Protein AF-A0A7S1LGW8-F1 (afdb_monomer)

Sequence (137 aa):
MLDTLLLVVRKRPLTFLHVYHHAVVIPEIWVLARSQLPWSVGCVIMNAGVHIVMYYYFAAASTGRRIWWRRYVTIVQIAQFCTAAPCALAYLWFHFTAPGGCSDVGTFVLIGAFDGSLLLLFLRFFLASRGAHRTAD

pLDDT: mean 75.23, std 8.31, range [40.09, 86.19]

Organism: Alexandrium catenella (NCBI:txid2925)

Mean predicted aligned error: 8.94 Å

Foldseek 3Di:
DVVVVVCVVVVHDDDPLNVLVVVLVVVLVVLLVVDPDPVSVVLVVLVVVLVVVVVVVVVVVVVVDDDPCPLVSLVSVLVSLVVVQVVLVVLVVCQVPPPPGDPPNVSSVVSNVSSVVSSVVSVVVSVVVVVVVVVVD

Nearest PDB structures (foldseek):
  5x11-assembly2_E  TM=6.064E-01  e=6.059E+00  Bacillus spizizenii str. W23
  8qae-assembly2_C-2  TM=5.484E-01  e=6.059E+00  synthetic construct
  9had-assembly1_A  TM=4.204E-01  e=7.218E+00  Dermatophagoides farinae

Radius of gyration: 17.48 Å; Cα contacts (8 Å, |Δi|>4): 50; chains: 1; bounding box: 40×34×50 Å

Solvent-accessible surface area (backbone atoms only — not comparable to full-atom values): 8000 Å² total; per-residue (Å²): 107,70,66,57,52,52,32,56,76,67,71,45,86,81,49,68,67,58,54,51,51,57,65,52,52,53,62,48,51,56,53,51,74,69,46,90,50,76,66,56,56,57,54,50,52,53,50,51,54,54,46,53,56,47,52,51,49,52,57,55,46,71,72,73,52,89,67,84,63,60,65,54,52,56,49,53,54,51,47,53,49,62,56,49,51,58,55,51,54,50,52,54,50,49,35,78,71,45,95,82,58,60,88,63,55,69,61,51,53,55,51,52,52,50,53,51,55,50,47,52,52,52,50,51,54,53,49,53,60,50,51,64,64,63,71,76,108

Structure (mmCIF, N/CA/C/O backbone):
data_AF-A0A7S1LGW8-F1
#
_entry.id   AF-A0A7S1LGW8-F1
#
loop_
_atom_site.group_PDB
_atom_site.id
_atom_site.type_symbol
_atom_site.label_atom_id
_atom_site.label_alt_id
_atom_site.label_comp_id
_atom_site.label_asym_id
_atom_site.label_entity_id
_atom_site.label_seq_id
_atom_site.pdbx_PDB_ins_code
_atom_site.Cartn_x
_atom_site.Cartn_y
_atom_site.Cartn_z
_atom_site.occupancy
_atom_site.B_iso_or_equiv
_atom_site.auth_seq_id
_atom_site.auth_comp_id
_atom_site.auth_asym_id
_atom_site.auth_atom_id
_atom_site.pdbx_PDB_model_num
ATOM 1 N N . MET A 1 1 ? -7.223 -9.871 2.694 1.00 57.91 1 MET A N 1
ATOM 2 C CA . MET A 1 1 ? -8.277 -10.880 2.421 1.00 57.91 1 MET A CA 1
ATOM 3 C C . MET A 1 1 ? -8.787 -11.500 3.719 1.00 57.91 1 MET A C 1
ATOM 5 O O . MET A 1 1 ? -9.962 -11.331 4.020 1.00 57.91 1 MET A O 1
ATOM 9 N N . LEU A 1 2 ? -7.920 -12.136 4.522 1.00 65.31 2 LEU A N 1
ATOM 10 C CA . LEU A 1 2 ? -8.288 -12.648 5.854 1.00 65.31 2 LEU A CA 1
ATOM 11 C C . LEU A 1 2 ? -8.851 -11.556 6.781 1.00 65.31 2 LEU A C 1
ATOM 13 O O . LEU A 1 2 ? -9.861 -11.795 7.433 1.00 65.31 2 LEU A O 1
ATOM 17 N N . ASP A 1 3 ? -8.295 -10.341 6.750 1.00 67.06 3 ASP A N 1
ATOM 18 C CA . ASP A 1 3 ? -8.834 -9.196 7.506 1.00 67.06 3 ASP A CA 1
ATOM 19 C C . ASP A 1 3 ? -10.285 -8.857 7.145 1.00 67.06 3 ASP A C 1
ATOM 21 O O . ASP A 1 3 ? -11.113 -8.608 8.019 1.00 67.06 3 ASP A O 1
ATOM 25 N N . THR A 1 4 ? -10.619 -8.884 5.853 1.00 67.81 4 THR A N 1
ATOM 26 C CA . THR A 1 4 ? -11.973 -8.612 5.357 1.00 67.81 4 THR A CA 1
ATOM 27 C C . THR A 1 4 ? -12.953 -9.678 5.843 1.00 67.81 4 THR A C 1
ATOM 29 O O . THR A 1 4 ? -14.034 -9.341 6.319 1.00 67.81 4 THR A O 1
ATOM 32 N N . LEU A 1 5 ? -12.556 -10.955 5.796 1.00 66.81 5 LEU A N 1
ATOM 33 C CA . LEU A 1 5 ? -13.356 -12.072 6.308 1.00 66.81 5 LEU A CA 1
ATOM 34 C C . LEU A 1 5 ? -13.560 -11.971 7.826 1.00 66.81 5 LEU A C 1
ATOM 36 O O . LEU A 1 5 ? -14.683 -12.113 8.302 1.00 66.81 5 LEU A O 1
ATOM 40 N N . LEU A 1 6 ? -12.509 -11.655 8.586 1.00 68.69 6 LEU A N 1
ATOM 41 C CA . LEU A 1 6 ? -12.579 -11.456 10.037 1.00 68.69 6 LEU A CA 1
ATOM 42 C C . LEU A 1 6 ? -13.507 -10.295 10.417 1.00 68.69 6 LEU A C 1
ATOM 44 O O . LEU A 1 6 ? -14.290 -10.426 11.358 1.00 68.69 6 LEU A O 1
ATOM 48 N N . LEU A 1 7 ? -13.470 -9.179 9.686 1.00 70.50 7 LEU A N 1
ATOM 49 C CA . LEU A 1 7 ? -14.356 -8.034 9.922 1.00 70.50 7 LEU A CA 1
ATOM 50 C C . LEU A 1 7 ? -15.820 -8.359 9.604 1.00 70.50 7 LEU A C 1
ATOM 52 O O . LEU A 1 7 ? -16.697 -8.019 10.402 1.00 70.50 7 LEU A O 1
ATOM 56 N N . VAL A 1 8 ? -16.078 -9.067 8.500 1.00 71.44 8 VAL A N 1
ATOM 57 C CA . VAL A 1 8 ? -17.422 -9.528 8.115 1.00 71.44 8 VAL A CA 1
ATOM 58 C C . VAL A 1 8 ? -17.983 -10.499 9.156 1.00 71.44 8 VAL A C 1
ATOM 60 O O . VAL A 1 8 ? -19.099 -10.304 9.637 1.00 71.44 8 VAL A O 1
ATOM 63 N N . VAL A 1 9 ? -17.190 -11.485 9.588 1.00 69.81 9 VAL A N 1
ATOM 64 C CA . VAL A 1 9 ? -17.578 -12.452 10.631 1.00 69.81 9 VAL A CA 1
ATOM 65 C C . VAL A 1 9 ? -17.839 -11.754 11.970 1.00 69.81 9 VAL A C 1
ATOM 67 O O . VAL A 1 9 ? -18.777 -12.102 12.683 1.00 69.81 9 VAL A O 1
ATOM 70 N N . ARG A 1 10 ? -17.060 -10.721 12.311 1.00 68.31 10 ARG A N 1
ATOM 71 C CA . ARG A 1 10 ? -17.253 -9.913 13.529 1.00 68.31 10 ARG A CA 1
ATOM 72 C C . ARG A 1 10 ? -18.331 -8.828 13.390 1.00 68.31 10 ARG A C 1
ATOM 74 O O . ARG A 1 10 ? -18.464 -8.019 14.309 1.00 68.31 10 ARG A O 1
ATOM 81 N N . LYS A 1 11 ? -19.076 -8.786 12.275 1.00 70.81 11 LYS A N 1
ATOM 82 C CA . LYS A 1 11 ? -20.075 -7.751 11.937 1.00 70.81 11 LYS A CA 1
ATOM 83 C C . LYS A 1 11 ? -19.560 -6.317 12.135 1.00 70.81 11 LYS A C 1
ATOM 85 O O . LYS A 1 11 ? -20.310 -5.416 12.507 1.00 70.81 11 LYS A O 1
ATOM 90 N N . ARG A 1 12 ? -18.261 -6.095 11.931 1.00 69.94 12 ARG A N 1
ATOM 91 C CA . ARG A 1 12 ? -17.660 -4.760 11.989 1.00 69.94 12 ARG A CA 1
ATOM 92 C C . ARG A 1 12 ? -17.864 -4.068 10.637 1.00 69.94 12 ARG A C 1
ATOM 94 O O . ARG A 1 12 ? -17.731 -4.729 9.609 1.00 69.94 12 ARG A O 1
ATOM 101 N N . PRO A 1 13 ? -18.173 -2.759 10.614 1.00 69.38 13 PRO A N 1
ATOM 102 C CA . PRO A 1 13 ? -18.383 -2.047 9.361 1.00 69.38 13 PRO A CA 1
ATOM 103 C C . PRO A 1 13 ? -17.094 -2.038 8.535 1.00 69.38 13 PRO A C 1
ATOM 105 O O . PRO A 1 13 ? -16.029 -1.662 9.028 1.00 69.38 13 PRO A O 1
ATOM 108 N N . LEU A 1 14 ? -17.202 -2.455 7.274 1.00 74.75 14 LEU A N 1
ATOM 109 C CA . LEU A 1 14 ? -16.125 -2.345 6.298 1.00 74.75 14 LEU A CA 1
ATOM 110 C C . LEU A 1 14 ? -16.013 -0.882 5.873 1.00 74.75 14 LEU A C 1
ATOM 112 O O . LEU A 1 14 ? -16.968 -0.301 5.360 1.00 74.75 14 LEU A O 1
ATOM 116 N N . THR A 1 15 ? -14.854 -0.269 6.098 1.00 80.25 15 THR A N 1
ATOM 117 C CA . THR A 1 15 ? -14.612 1.091 5.618 1.00 80.25 15 THR A CA 1
ATOM 118 C C . THR A 1 15 ? -14.350 1.072 4.115 1.00 80.25 15 THR A C 1
ATOM 120 O O . THR A 1 15 ? -13.787 0.115 3.580 1.00 80.25 15 THR A O 1
ATOM 123 N N . PHE A 1 16 ? -14.713 2.157 3.428 1.00 78.81 16 PHE A N 1
ATOM 124 C CA . PHE A 1 16 ? -14.418 2.317 2.002 1.00 78.81 16 PHE A CA 1
ATOM 125 C C . PHE A 1 16 ? -12.916 2.158 1.705 1.00 78.81 16 PHE A C 1
ATOM 127 O O . PHE A 1 16 ? -12.555 1.469 0.759 1.00 78.81 16 PHE A O 1
ATOM 134 N N . LEU A 1 17 ? -12.047 2.707 2.568 1.00 79.62 17 LEU A N 1
ATOM 135 C CA . LEU A 1 17 ? -10.588 2.556 2.481 1.00 79.62 17 LEU A CA 1
ATOM 136 C C . LEU A 1 17 ? -10.155 1.084 2.458 1.00 79.62 17 LEU A C 1
ATOM 138 O O . LEU A 1 17 ? -9.320 0.713 1.641 1.00 79.62 17 LEU A O 1
ATOM 142 N N . HIS A 1 18 ? -10.742 0.245 3.314 1.00 79.75 18 HIS A N 1
ATOM 143 C CA . HIS A 1 18 ? -10.398 -1.176 3.399 1.00 79.75 18 HIS A CA 1
ATOM 144 C C . HIS A 1 18 ? -10.776 -1.938 2.127 1.00 79.75 18 HIS A C 1
ATOM 146 O O . HIS A 1 18 ? -9.985 -2.723 1.603 1.00 79.75 18 HIS A O 1
ATOM 152 N N . VAL A 1 19 ? -11.985 -1.693 1.617 1.00 81.81 19 VAL A N 1
ATOM 153 C CA . VAL A 1 19 ? -12.483 -2.345 0.397 1.00 81.81 19 VAL A CA 1
ATOM 154 C C . VAL A 1 19 ? -11.697 -1.875 -0.823 1.00 81.81 19 VAL A C 1
ATOM 156 O O . VAL A 1 19 ? -11.264 -2.707 -1.615 1.00 81.81 19 VAL A O 1
ATOM 159 N N . TYR A 1 20 ? -11.454 -0.568 -0.939 1.00 82.94 20 TYR A N 1
ATOM 160 C CA . TYR A 1 20 ? -10.685 0.018 -2.034 1.00 82.94 20 TYR A CA 1
ATOM 161 C C . TYR A 1 20 ? -9.244 -0.504 -2.061 1.00 82.94 20 TYR A C 1
ATOM 163 O O . TYR A 1 20 ? -8.795 -1.000 -3.089 1.00 82.94 20 TYR A O 1
ATOM 171 N N . HIS A 1 21 ? -8.557 -0.502 -0.915 1.00 84.31 21 HIS A N 1
ATOM 172 C CA . HIS A 1 21 ? -7.210 -1.059 -0.783 1.00 84.31 21 HIS A CA 1
ATOM 173 C C . HIS A 1 21 ? -7.140 -2.515 -1.247 1.00 84.31 21 HIS A C 1
ATOM 175 O O . HIS A 1 21 ? -6.321 -2.864 -2.092 1.00 84.31 21 HIS A O 1
ATOM 181 N N . HIS A 1 22 ? -8.028 -3.379 -0.752 1.00 83.94 22 HIS A N 1
ATOM 182 C CA . HIS A 1 22 ? -8.010 -4.777 -1.169 1.00 83.94 22 HIS A CA 1
ATOM 183 C C . HIS A 1 22 ? -8.427 -4.991 -2.627 1.00 83.94 22 HIS A C 1
ATOM 185 O O . HIS A 1 22 ? -7.935 -5.934 -3.235 1.00 83.94 22 HIS A O 1
ATOM 191 N N . ALA A 1 23 ? -9.288 -4.147 -3.195 1.00 84.38 23 ALA A N 1
ATOM 192 C CA . ALA A 1 23 ? -9.654 -4.229 -4.607 1.00 84.38 23 ALA A CA 1
ATOM 193 C C . ALA A 1 23 ? -8.491 -3.849 -5.540 1.00 84.38 23 ALA A C 1
ATOM 195 O O . ALA A 1 23 ? -8.376 -4.417 -6.621 1.00 84.38 23 ALA A O 1
ATOM 196 N N . VAL A 1 24 ? -7.628 -2.922 -5.112 1.00 82.94 24 VAL A N 1
ATOM 197 C CA . VAL A 1 24 ? -6.495 -2.407 -5.896 1.00 82.94 24 VAL A CA 1
ATOM 198 C C . VAL A 1 24 ? -5.247 -3.288 -5.763 1.00 82.94 24 VAL A C 1
ATOM 200 O O . VAL A 1 24 ? -4.637 -3.632 -6.770 1.00 82.94 24 VAL A O 1
ATOM 203 N N . VAL A 1 25 ? -4.914 -3.751 -4.553 1.00 82.31 25 VAL A N 1
ATOM 204 C CA . VAL A 1 25 ? -3.680 -4.526 -4.298 1.00 82.31 25 VAL A CA 1
ATOM 205 C C . VAL A 1 25 ? -3.702 -5.926 -4.942 1.00 82.31 25 VAL A C 1
ATOM 207 O O . VAL A 1 25 ? -2.653 -6.498 -5.237 1.00 82.31 25 VAL A O 1
ATOM 210 N N . ILE A 1 26 ? -4.884 -6.506 -5.197 1.00 82.38 26 ILE A N 1
ATOM 211 C CA . ILE A 1 26 ? -5.008 -7.822 -5.858 1.00 82.38 26 ILE A CA 1
ATOM 212 C C . ILE A 1 26 ? -4.491 -7.802 -7.311 1.00 82.38 26 ILE A C 1
ATOM 214 O O . ILE A 1 26 ? -3.594 -8.589 -7.625 1.00 82.38 26 ILE A O 1
ATOM 218 N N . PRO A 1 27 ? -5.034 -6.964 -8.218 1.00 82.12 27 PRO A N 1
ATOM 219 C CA . PRO A 1 27 ? -4.530 -6.885 -9.586 1.00 82.12 27 PRO A CA 1
ATOM 220 C C . PRO A 1 27 ? -3.090 -6.367 -9.638 1.00 82.12 27 PRO A C 1
ATOM 222 O O . PRO A 1 27 ? -2.327 -6.794 -10.500 1.00 82.12 27 PRO A O 1
ATOM 225 N N . GLU A 1 28 ? -2.693 -5.514 -8.696 1.00 82.00 28 GLU A N 1
ATOM 226 C CA . GLU A 1 28 ? -1.328 -5.002 -8.591 1.00 82.00 28 GLU A CA 1
ATOM 227 C C . GLU A 1 28 ? -0.304 -6.124 -8.367 1.00 82.00 28 GLU A C 1
ATOM 229 O O . GLU A 1 28 ? 0.628 -6.267 -9.153 1.00 82.00 28 GLU A O 1
ATOM 234 N N . ILE A 1 29 ? -0.522 -6.996 -7.373 1.00 80.12 29 ILE A N 1
ATOM 235 C CA . ILE A 1 29 ? 0.342 -8.160 -7.111 1.00 80.12 29 ILE A CA 1
ATOM 236 C C . ILE A 1 29 ? 0.405 -9.102 -8.313 1.00 80.12 29 ILE A C 1
ATOM 238 O O . ILE A 1 29 ? 1.457 -9.669 -8.595 1.00 80.12 29 ILE A O 1
ATOM 242 N N . TRP A 1 30 ? -0.701 -9.270 -9.038 1.00 80.62 30 TRP A N 1
ATOM 243 C CA . TRP A 1 30 ? -0.739 -10.113 -10.230 1.00 80.62 30 TRP A CA 1
ATOM 244 C C . TRP A 1 30 ? 0.132 -9.566 -11.366 1.00 80.62 30 TRP A C 1
ATOM 246 O O . TRP A 1 30 ? 0.859 -10.317 -12.018 1.00 80.62 30 TRP A O 1
ATOM 256 N N . VAL A 1 31 ? 0.077 -8.254 -11.592 1.00 78.31 31 VAL A N 1
ATOM 257 C CA . VAL A 1 31 ? 0.931 -7.566 -12.566 1.00 78.31 31 VAL A CA 1
ATOM 258 C C . VAL A 1 31 ? 2.391 -7.607 -12.114 1.00 78.31 31 VAL A C 1
ATOM 260 O O . VAL A 1 31 ? 3.271 -7.938 -12.909 1.00 78.31 31 VAL A O 1
ATOM 263 N N . LEU A 1 32 ? 2.641 -7.372 -10.826 1.00 74.81 32 LEU A N 1
ATOM 264 C CA . LEU A 1 32 ? 3.972 -7.385 -10.237 1.00 74.81 32 LEU A CA 1
ATOM 265 C C . LEU A 1 32 ? 4.628 -8.772 -10.328 1.00 74.81 32 LEU A C 1
ATOM 267 O O . LEU A 1 32 ? 5.788 -8.877 -10.706 1.00 74.81 32 LEU A O 1
ATOM 271 N N . ALA A 1 33 ? 3.870 -9.843 -10.077 1.00 74.38 33 ALA A N 1
ATOM 272 C CA . ALA A 1 33 ? 4.335 -11.225 -10.200 1.00 74.38 33 ALA A CA 1
ATOM 273 C C . ALA A 1 33 ? 4.696 -11.619 -11.642 1.00 74.38 33 ALA A C 1
ATOM 275 O O . ALA A 1 33 ? 5.495 -12.530 -11.854 1.00 74.38 33 ALA A O 1
ATOM 276 N N . ARG A 1 34 ? 4.109 -10.948 -12.640 1.00 74.12 34 ARG A N 1
ATOM 277 C CA . ARG A 1 34 ? 4.459 -11.128 -14.056 1.00 74.12 34 ARG A CA 1
ATOM 278 C C . ARG A 1 34 ? 5.635 -10.268 -14.493 1.00 74.12 34 ARG A C 1
ATOM 280 O O . ARG A 1 34 ? 6.339 -10.646 -15.425 1.00 74.12 34 ARG A O 1
ATOM 287 N N . SER A 1 35 ? 5.856 -9.139 -13.831 1.00 65.56 35 SER A N 1
ATOM 288 C CA . SER A 1 35 ? 7.008 -8.285 -14.081 1.00 65.56 35 SER A CA 1
ATOM 289 C C . SER A 1 35 ? 8.252 -8.883 -13.413 1.00 65.56 35 SER A C 1
ATOM 291 O O . SER A 1 35 ? 8.311 -9.000 -12.194 1.00 65.56 35 SER A O 1
ATOM 293 N N . GLN A 1 36 ? 9.283 -9.256 -14.175 1.00 64.44 36 GLN A N 1
ATOM 294 C CA . GLN A 1 36 ? 10.557 -9.743 -13.610 1.00 64.44 36 GLN A CA 1
ATOM 295 C C . GLN A 1 36 ? 11.439 -8.601 -13.072 1.00 64.44 36 GLN A C 1
ATOM 297 O O . GLN A 1 36 ? 12.656 -8.597 -13.232 1.00 64.44 36 GLN A O 1
ATOM 302 N N . LEU A 1 37 ? 10.824 -7.589 -12.459 1.00 66.75 37 LEU A N 1
ATOM 303 C CA . LEU A 1 37 ? 11.511 -6.395 -11.986 1.00 66.75 37 LEU A CA 1
ATOM 304 C C . LEU A 1 37 ? 12.161 -6.682 -10.623 1.00 66.75 37 LEU A C 1
ATOM 306 O O . LEU A 1 37 ? 11.432 -6.911 -9.658 1.00 66.75 37 LEU A O 1
ATOM 310 N N . PRO A 1 38 ? 13.496 -6.596 -10.474 1.00 67.44 38 PRO A N 1
ATOM 311 C CA . PRO A 1 38 ? 14.177 -6.843 -9.196 1.00 67.44 38 PRO A CA 1
ATOM 312 C C . PRO A 1 38 ? 13.706 -5.910 -8.070 1.00 67.44 38 PRO A C 1
ATOM 314 O O . PRO A 1 38 ? 13.676 -6.291 -6.901 1.00 67.44 38 PRO A O 1
ATOM 317 N N . TRP A 1 39 ? 13.280 -4.697 -8.435 1.00 69.38 39 TRP A N 1
ATOM 318 C CA . TRP A 1 39 ? 12.716 -3.699 -7.524 1.00 69.38 39 TRP A CA 1
ATOM 319 C C . TRP A 1 39 ? 11.451 -4.189 -6.800 1.00 69.38 39 TRP A C 1
ATOM 321 O O . TRP A 1 39 ? 11.241 -3.870 -5.629 1.00 69.38 39 TRP A O 1
ATOM 331 N N . SER A 1 40 ? 10.638 -5.018 -7.463 1.00 68.56 40 SER A N 1
ATOM 332 C CA . SER A 1 40 ? 9.378 -5.520 -6.907 1.00 68.56 40 SER A CA 1
ATOM 333 C C . SER A 1 40 ? 9.576 -6.320 -5.618 1.00 68.56 40 SER A C 1
ATOM 335 O O . SER A 1 40 ? 8.801 -6.184 -4.672 1.00 68.56 40 SER A O 1
ATOM 337 N N . VAL A 1 41 ? 10.663 -7.092 -5.538 1.00 72.56 41 VAL A N 1
ATOM 338 C CA . VAL A 1 41 ? 11.006 -7.920 -4.376 1.00 72.56 41 VAL A CA 1
ATOM 339 C C . VAL A 1 41 ? 11.275 -7.049 -3.146 1.00 72.56 41 VAL A C 1
ATOM 341 O O . VAL A 1 41 ? 10.795 -7.357 -2.055 1.00 72.56 41 VAL A O 1
ATOM 344 N N . GLY A 1 42 ? 11.978 -5.925 -3.318 1.00 73.44 42 GLY A N 1
ATOM 345 C CA . GLY A 1 42 ? 12.241 -4.969 -2.239 1.00 73.44 42 GLY A CA 1
ATOM 346 C C . GLY A 1 42 ? 10.958 -4.339 -1.689 1.00 73.44 42 GLY A C 1
ATOM 347 O O . GLY A 1 42 ? 10.763 -4.290 -0.472 1.00 73.44 42 GLY A O 1
ATOM 348 N N . CYS A 1 43 ? 10.044 -3.933 -2.574 1.00 72.25 43 CYS A N 1
ATOM 349 C CA . CYS A 1 43 ? 8.733 -3.404 -2.190 1.00 72.25 43 CYS A CA 1
ATOM 350 C C . CYS A 1 43 ? 7.894 -4.433 -1.422 1.00 72.25 43 CYS A C 1
ATOM 352 O O . CYS A 1 43 ? 7.307 -4.099 -0.392 1.00 72.25 43 CYS A O 1
ATOM 354 N N . VAL A 1 44 ? 7.882 -5.693 -1.869 1.00 75.06 44 VAL A N 1
ATOM 355 C CA . VAL A 1 44 ? 7.149 -6.782 -1.204 1.00 75.06 44 VAL A CA 1
ATOM 356 C C . VAL A 1 44 ? 7.704 -7.058 0.194 1.00 75.06 44 VAL A C 1
ATOM 358 O O . VAL A 1 44 ? 6.921 -7.208 1.131 1.00 75.06 44 VAL A O 1
ATOM 361 N N . ILE A 1 45 ? 9.029 -7.075 0.372 1.00 79.31 45 ILE A N 1
ATOM 362 C CA . ILE A 1 45 ? 9.660 -7.280 1.687 1.00 79.31 45 ILE A CA 1
ATOM 363 C C . ILE A 1 45 ? 9.321 -6.129 2.642 1.00 79.31 45 ILE A C 1
ATOM 365 O O . ILE A 1 45 ? 8.942 -6.375 3.790 1.00 79.31 45 ILE A O 1
ATOM 369 N N . MET A 1 46 ? 9.407 -4.878 2.179 1.00 78.50 46 MET A N 1
ATOM 370 C CA . MET A 1 46 ? 9.059 -3.708 2.991 1.00 78.50 46 MET A CA 1
ATOM 371 C C . MET A 1 46 ? 7.583 -3.737 3.408 1.00 78.50 46 MET A C 1
ATOM 373 O O . MET A 1 46 ? 7.268 -3.541 4.584 1.00 78.50 46 MET A O 1
ATOM 377 N N . ASN A 1 47 ? 6.689 -4.053 2.469 1.00 81.25 47 ASN A N 1
ATOM 378 C CA . ASN A 1 47 ? 5.264 -4.210 2.736 1.00 81.25 47 ASN A CA 1
ATOM 379 C C . ASN A 1 47 ? 4.997 -5.336 3.751 1.00 81.25 47 ASN A C 1
ATOM 381 O O . ASN A 1 47 ? 4.274 -5.140 4.728 1.00 81.25 47 ASN A O 1
ATOM 385 N N . ALA A 1 48 ? 5.631 -6.500 3.580 1.00 81.06 48 ALA A N 1
ATOM 386 C CA . ALA A 1 48 ? 5.513 -7.619 4.510 1.00 81.06 48 ALA A CA 1
ATOM 387 C C . ALA A 1 48 ? 5.976 -7.240 5.927 1.00 81.06 48 ALA A C 1
ATOM 389 O O . ALA A 1 48 ? 5.284 -7.551 6.896 1.00 81.06 48 ALA A O 1
ATOM 390 N N . GLY A 1 49 ? 7.088 -6.510 6.061 1.00 83.38 49 GLY A N 1
ATOM 391 C CA . GLY A 1 49 ? 7.580 -6.012 7.349 1.00 83.38 49 GLY A CA 1
ATOM 392 C C . GLY A 1 49 ? 6.579 -5.095 8.057 1.00 83.38 49 GLY A C 1
ATOM 393 O O . GLY A 1 49 ? 6.282 -5.280 9.239 1.00 83.38 49 GLY A O 1
ATOM 394 N N . VAL A 1 50 ? 5.990 -4.147 7.327 1.00 83.50 50 VAL A N 1
ATOM 395 C CA . VAL A 1 50 ? 4.951 -3.245 7.855 1.00 83.50 50 VAL A CA 1
ATOM 396 C C . VAL A 1 50 ? 3.694 -4.019 8.252 1.00 83.50 50 VAL A C 1
ATOM 398 O O . VAL A 1 50 ? 3.114 -3.771 9.314 1.00 83.50 50 VAL A O 1
ATOM 401 N N . HIS A 1 51 ? 3.297 -5.005 7.447 1.00 83.69 51 HIS A N 1
ATOM 402 C CA . HIS A 1 51 ? 2.169 -5.871 7.764 1.00 83.69 51 HIS A CA 1
ATOM 403 C C . HIS A 1 51 ? 2.412 -6.718 9.012 1.00 83.69 51 HIS A C 1
ATOM 405 O O . HIS A 1 51 ? 1.495 -6.835 9.822 1.00 83.69 51 HIS A O 1
ATOM 411 N N . ILE A 1 52 ? 3.618 -7.246 9.236 1.00 85.25 52 ILE A N 1
ATOM 412 C CA . ILE A 1 52 ? 3.953 -7.967 10.476 1.00 85.25 52 ILE A CA 1
ATOM 413 C C . ILE A 1 52 ? 3.671 -7.081 11.698 1.00 85.25 52 ILE A C 1
ATOM 415 O O . ILE A 1 52 ? 3.001 -7.520 12.635 1.00 85.25 52 ILE A O 1
ATOM 419 N N . VAL A 1 53 ? 4.092 -5.812 11.665 1.00 83.88 53 VAL A N 1
ATOM 420 C CA . VAL A 1 53 ? 3.832 -4.845 12.747 1.00 83.88 53 VAL A CA 1
ATOM 421 C C . VAL A 1 53 ? 2.330 -4.569 12.911 1.00 83.88 53 VAL A C 1
ATOM 423 O O . VAL A 1 53 ? 1.825 -4.525 14.036 1.00 83.88 53 VAL A O 1
ATOM 426 N N . MET A 1 54 ? 1.591 -4.424 11.807 1.00 84.06 54 MET A N 1
ATOM 427 C CA . MET A 1 54 ? 0.137 -4.223 11.827 1.00 84.06 54 MET A CA 1
ATOM 428 C C . MET A 1 54 ? -0.601 -5.418 12.449 1.00 84.06 54 MET A C 1
ATOM 430 O O . MET A 1 54 ? -1.442 -5.237 13.332 1.00 84.06 54 MET A O 1
ATOM 434 N N . TYR A 1 55 ? -0.294 -6.639 12.013 1.00 81.12 55 TYR A N 1
ATOM 435 C CA . TYR A 1 55 ? -0.936 -7.853 12.516 1.00 81.12 55 TYR A CA 1
ATOM 436 C C . TYR A 1 55 ? -0.572 -8.126 13.973 1.00 81.12 55 TYR A C 1
ATOM 438 O O . TYR A 1 55 ? -1.441 -8.526 14.748 1.00 81.12 55 TYR A O 1
ATOM 446 N N . TYR A 1 56 ? 0.664 -7.827 14.380 1.00 82.50 56 TYR A N 1
ATOM 447 C CA . TYR A 1 56 ? 1.059 -7.874 15.785 1.00 82.50 56 TYR A CA 1
ATOM 448 C C . TYR A 1 56 ? 0.196 -6.939 16.644 1.00 82.50 56 TYR A C 1
ATOM 450 O O . TYR A 1 56 ? -0.305 -7.335 17.699 1.00 82.50 56 TYR A O 1
ATOM 458 N N . TYR A 1 57 ? -0.066 -5.718 16.165 1.00 81.69 57 TYR A N 1
ATOM 459 C CA . TYR A 1 57 ? -0.995 -4.806 16.827 1.00 81.69 57 TYR A CA 1
ATOM 460 C C . TYR A 1 57 ? -2.419 -5.378 16.908 1.00 81.69 57 TYR A C 1
ATOM 462 O O . TYR A 1 57 ? -3.036 -5.306 17.971 1.00 81.69 57 TYR A O 1
ATOM 470 N N . PHE A 1 58 ? -2.948 -5.961 15.828 1.00 76.88 58 PHE A N 1
ATOM 471 C CA . PHE A 1 58 ? -4.286 -6.563 15.845 1.00 76.88 58 PHE A CA 1
ATOM 472 C C . PHE A 1 58 ? -4.387 -7.740 16.821 1.00 76.88 58 PHE A C 1
ATOM 474 O O . PHE A 1 58 ? -5.373 -7.834 17.558 1.00 76.88 58 PHE A O 1
ATOM 481 N N . ALA A 1 59 ? -3.358 -8.587 16.890 1.00 79.56 59 ALA A N 1
ATOM 482 C CA . ALA A 1 59 ? -3.276 -9.677 17.855 1.00 79.56 59 ALA A CA 1
ATOM 483 C C . ALA A 1 59 ? -3.296 -9.144 19.297 1.00 79.56 59 ALA A C 1
ATOM 485 O O . ALA A 1 59 ? -4.113 -9.584 20.107 1.00 79.56 59 ALA A O 1
ATOM 486 N N . ALA A 1 60 ? -2.491 -8.124 19.603 1.00 78.75 60 ALA A N 1
ATOM 487 C CA . ALA A 1 60 ? -2.472 -7.492 20.922 1.00 78.75 60 ALA A CA 1
ATOM 488 C C . ALA A 1 60 ? -3.786 -6.754 21.264 1.00 78.75 60 ALA A C 1
ATOM 490 O O . ALA A 1 60 ? -4.210 -6.718 22.420 1.00 78.75 60 ALA A O 1
ATOM 491 N N . ALA A 1 61 ? -4.460 -6.158 20.276 1.00 74.50 61 ALA A N 1
ATOM 492 C CA . ALA A 1 61 ? -5.741 -5.481 20.476 1.00 74.50 61 ALA A CA 1
ATOM 493 C C . ALA A 1 61 ? -6.887 -6.476 20.732 1.00 74.50 61 ALA A C 1
ATOM 495 O O . ALA A 1 61 ? -7.852 -6.148 21.427 1.00 74.50 61 ALA A O 1
ATOM 496 N N . SER A 1 62 ? -6.779 -7.703 20.210 1.00 73.38 62 SER A N 1
ATOM 497 C CA . SER A 1 62 ? -7.767 -8.768 20.422 1.00 73.38 62 SER A CA 1
ATOM 498 C C . SER A 1 62 ? -7.828 -9.2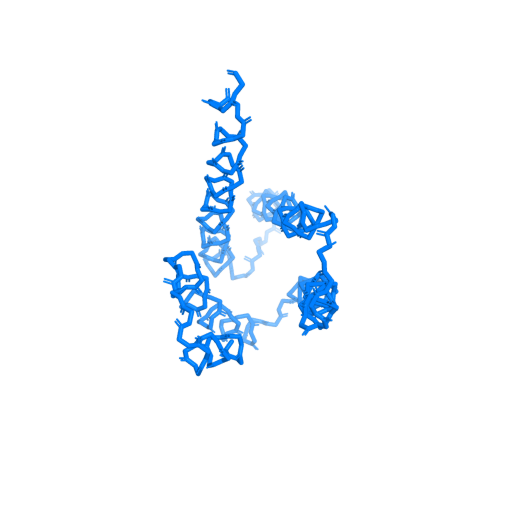71 21.871 1.00 73.38 62 SER A C 1
ATOM 500 O O . SER A 1 62 ? -8.844 -9.828 22.279 1.00 73.38 62 SER A O 1
ATOM 502 N N . THR A 1 63 ? -6.797 -8.996 22.677 1.00 78.44 63 THR A N 1
ATOM 503 C CA . THR A 1 63 ? -6.716 -9.352 24.104 1.00 78.44 63 THR A CA 1
ATOM 504 C C . THR A 1 63 ? -7.489 -8.388 25.022 1.00 78.44 63 THR A C 1
ATOM 506 O O . THR A 1 63 ? -7.393 -8.482 26.241 1.00 78.44 63 THR A O 1
ATOM 509 N N . GLY A 1 64 ? -8.235 -7.424 24.463 1.00 66.19 64 GLY A N 1
ATOM 510 C CA . GLY A 1 64 ? -9.084 -6.489 25.216 1.00 66.19 64 GLY A CA 1
ATOM 511 C C . GLY A 1 64 ? -8.347 -5.310 25.864 1.00 66.19 64 GLY A C 1
ATOM 512 O O . GLY A 1 64 ? -8.977 -4.454 26.486 1.00 66.19 64 GLY A O 1
ATOM 513 N N . ARG A 1 65 ? -7.020 -5.210 25.703 1.00 71.94 65 ARG A N 1
ATOM 514 C CA . ARG A 1 65 ? -6.220 -4.097 26.240 1.00 71.94 65 ARG A CA 1
ATOM 515 C C . ARG A 1 65 ? -6.372 -2.858 25.354 1.00 71.94 65 ARG A C 1
ATOM 517 O O . ARG A 1 65 ? -6.251 -2.928 24.132 1.00 71.94 65 ARG A O 1
ATOM 524 N N . ARG A 1 66 ? -6.602 -1.689 25.964 1.00 63.22 66 ARG A N 1
ATOM 525 C CA . ARG A 1 66 ? -6.565 -0.398 25.255 1.00 63.22 66 ARG A CA 1
ATOM 526 C 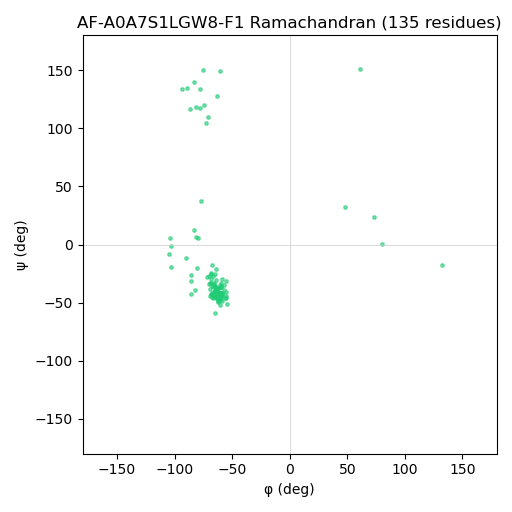C . ARG A 1 66 ? -5.116 -0.042 24.932 1.00 63.22 66 ARG A C 1
ATOM 528 O O . ARG A 1 66 ? -4.363 0.374 25.804 1.00 63.22 66 ARG A O 1
ATOM 535 N N . ILE A 1 67 ? -4.736 -0.202 23.671 1.00 73.81 67 ILE A N 1
ATOM 536 C CA . ILE A 1 67 ? -3.380 0.071 23.198 1.00 73.81 67 ILE A CA 1
ATOM 537 C C . ILE A 1 67 ? -3.243 1.552 22.815 1.00 73.81 67 ILE A C 1
ATOM 539 O O . ILE A 1 67 ? -3.885 2.021 21.869 1.00 73.81 67 ILE A O 1
ATOM 543 N N . TRP A 1 68 ? -2.384 2.292 23.523 1.00 76.19 68 TRP A N 1
ATOM 544 C CA . TRP A 1 68 ? -2.144 3.717 23.252 1.00 76.19 68 TRP A CA 1
ATOM 545 C C . TRP A 1 68 ? -1.397 3.954 21.932 1.00 76.19 68 TRP A C 1
ATOM 547 O O . TRP A 1 68 ? -1.592 4.985 21.289 1.00 76.19 68 TRP A O 1
ATOM 557 N N . TRP A 1 69 ? -0.582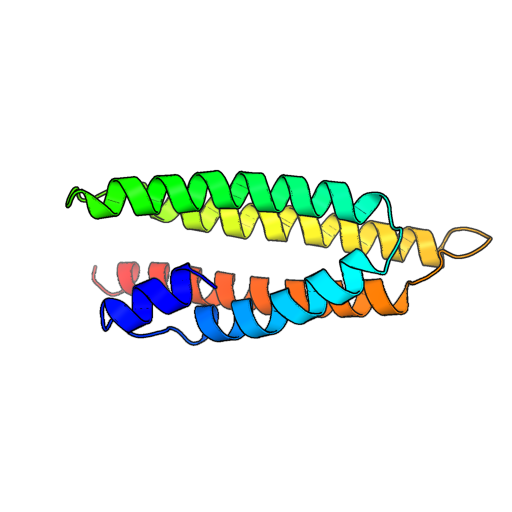 2.994 21.475 1.00 76.62 69 TRP A N 1
ATOM 558 C CA . TRP A 1 69 ? 0.277 3.171 20.301 1.00 76.62 69 TRP A CA 1
ATOM 559 C C . TRP A 1 69 ? -0.414 2.921 18.954 1.00 76.62 69 TRP A C 1
ATOM 561 O O . TRP A 1 69 ? 0.258 2.848 17.928 1.00 76.62 69 TRP A O 1
ATOM 571 N N . ARG A 1 70 ? -1.752 2.822 18.902 1.00 71.81 70 ARG A N 1
ATOM 572 C CA . ARG A 1 70 ? -2.476 2.566 17.638 1.00 71.81 70 ARG A CA 1
ATOM 573 C C . ARG A 1 70 ? -2.155 3.573 16.530 1.00 71.81 70 ARG A C 1
ATOM 575 O O . ARG A 1 70 ? -2.170 3.223 15.359 1.00 71.81 70 ARG A O 1
ATOM 582 N N . ARG A 1 71 ? -1.848 4.822 16.907 1.00 73.94 71 ARG A N 1
ATOM 583 C CA . ARG A 1 71 ? -1.486 5.894 15.966 1.00 73.94 71 ARG A CA 1
ATOM 584 C C . ARG A 1 71 ? -0.163 5.606 15.251 1.00 73.94 71 ARG A C 1
ATOM 586 O O . ARG A 1 71 ? -0.036 5.963 14.086 1.00 73.94 71 ARG A O 1
ATOM 593 N N . TYR A 1 72 ? 0.786 4.939 15.912 1.00 78.38 72 TYR A N 1
ATOM 594 C CA . TYR A 1 72 ? 2.082 4.607 15.316 1.00 78.38 72 TYR A CA 1
ATOM 595 C C . TYR A 1 72 ? 1.950 3.574 14.200 1.00 78.38 72 TYR A C 1
ATOM 597 O O . TYR A 1 72 ? 2.651 3.683 13.205 1.00 78.38 72 TYR A O 1
ATOM 605 N N . VAL A 1 73 ? 0.996 2.644 14.300 1.00 79.56 73 VAL A N 1
ATOM 606 C CA . VAL A 1 73 ? 0.723 1.667 13.231 1.00 79.56 73 VAL A CA 1
ATOM 607 C C . VAL A 1 73 ? 0.315 2.377 11.938 1.00 79.56 73 VAL A C 1
ATOM 609 O O . VAL A 1 73 ? 0.865 2.096 10.878 1.00 79.56 73 VAL A O 1
ATOM 612 N N . THR A 1 74 ? -0.581 3.366 12.026 1.00 77.31 74 THR A N 1
ATOM 613 C CA . THR A 1 74 ? -0.979 4.177 10.864 1.00 77.31 74 THR A CA 1
ATOM 614 C C . THR A 1 74 ? 0.173 5.042 10.343 1.00 77.31 74 THR A C 1
ATOM 616 O O . THR A 1 74 ? 0.300 5.219 9.137 1.00 77.31 74 THR A O 1
ATOM 619 N N . ILE A 1 75 ? 1.039 5.556 11.223 1.00 80.25 75 ILE A N 1
ATOM 620 C CA . ILE A 1 75 ? 2.223 6.334 10.819 1.00 80.25 75 ILE A CA 1
ATOM 621 C C . ILE A 1 75 ? 3.220 5.459 10.051 1.00 80.25 75 ILE A C 1
ATOM 623 O O . ILE A 1 75 ? 3.733 5.903 9.031 1.00 80.25 75 ILE A O 1
ATOM 627 N N . VAL A 1 76 ? 3.461 4.223 10.494 1.00 82.25 76 VAL A N 1
ATOM 628 C CA . VAL A 1 76 ? 4.358 3.276 9.810 1.00 82.25 76 VAL A CA 1
ATOM 629 C C . VAL A 1 76 ? 3.810 2.897 8.429 1.00 82.25 76 VAL A C 1
ATOM 631 O O . VAL A 1 76 ? 4.572 2.856 7.469 1.00 82.25 76 VAL A O 1
ATOM 634 N N . GLN A 1 77 ? 2.493 2.705 8.297 1.00 79.00 77 GLN A N 1
ATOM 635 C CA . GLN A 1 77 ? 1.855 2.465 6.995 1.00 79.00 77 GLN A CA 1
ATOM 636 C C . GLN A 1 77 ? 1.966 3.673 6.056 1.00 79.00 77 GLN A C 1
ATOM 638 O O . GLN A 1 77 ? 2.305 3.515 4.891 1.00 79.00 77 GLN A O 1
ATOM 643 N N . ILE A 1 78 ? 1.758 4.895 6.554 1.00 80.12 78 ILE A N 1
ATOM 644 C CA . ILE A 1 78 ? 1.959 6.107 5.744 1.00 80.12 78 ILE A CA 1
ATOM 645 C C . ILE A 1 78 ? 3.436 6.255 5.351 1.00 80.12 78 ILE A C 1
ATOM 647 O O . ILE A 1 78 ? 3.734 6.596 4.210 1.00 80.12 78 ILE A O 1
ATOM 651 N N . ALA A 1 79 ? 4.365 5.958 6.264 1.00 81.69 79 ALA A N 1
ATOM 652 C CA . ALA A 1 79 ? 5.798 6.031 5.997 1.00 81.69 79 ALA A CA 1
ATOM 653 C C . ALA A 1 79 ? 6.233 5.082 4.867 1.00 81.69 79 ALA A C 1
ATOM 655 O O . ALA A 1 79 ? 7.057 5.478 4.050 1.00 81.69 79 ALA A O 1
ATOM 656 N N . GLN A 1 80 ? 5.641 3.887 4.768 1.00 81.50 80 GLN A N 1
ATOM 657 C CA . GLN A 1 80 ? 5.871 2.948 3.662 1.00 81.50 80 GLN A CA 1
ATOM 658 C C . GLN A 1 80 ? 5.491 3.542 2.297 1.00 81.50 80 GLN A C 1
ATOM 660 O O . GLN A 1 80 ? 6.237 3.416 1.329 1.00 81.50 80 GLN A O 1
ATOM 665 N N . PHE A 1 81 ? 4.345 4.215 2.206 1.00 77.06 81 PHE A N 1
ATOM 666 C CA . PHE A 1 81 ? 3.935 4.876 0.965 1.00 77.06 81 PHE A CA 1
ATOM 667 C C . PHE A 1 81 ? 4.806 6.105 0.657 1.00 77.06 81 PHE A C 1
ATOM 669 O O . PHE A 1 81 ? 5.120 6.374 -0.503 1.00 77.06 81 PHE A O 1
ATOM 676 N N . CYS A 1 82 ? 5.261 6.819 1.691 1.00 76.06 82 CYS A N 1
ATOM 677 C CA . CYS A 1 82 ? 6.183 7.945 1.544 1.00 76.06 82 CYS A CA 1
ATOM 678 C C . CYS A 1 82 ? 7.588 7.532 1.088 1.00 76.06 82 CYS A C 1
ATOM 680 O O . CYS A 1 82 ? 8.276 8.361 0.504 1.00 76.06 82 CYS A O 1
ATOM 682 N N . THR A 1 83 ? 8.036 6.299 1.342 1.00 72.25 83 THR A N 1
ATOM 683 C CA . THR A 1 83 ? 9.302 5.784 0.794 1.00 72.25 83 THR A CA 1
ATOM 684 C C . THR A 1 83 ? 9.126 5.195 -0.603 1.00 72.25 83 THR A C 1
ATOM 686 O O . THR A 1 83 ? 10.028 5.319 -1.426 1.00 72.25 83 THR A O 1
ATOM 689 N N . ALA A 1 84 ? 7.961 4.623 -0.917 1.00 74.06 84 ALA A N 1
ATOM 690 C CA . ALA A 1 84 ? 7.662 4.088 -2.245 1.00 74.06 84 ALA A CA 1
ATOM 691 C C . ALA A 1 84 ? 7.550 5.184 -3.326 1.00 74.06 84 ALA A C 1
ATOM 693 O O . ALA A 1 84 ? 8.094 5.027 -4.421 1.00 74.06 84 ALA A O 1
ATOM 694 N N . ALA A 1 85 ? 6.908 6.319 -3.022 1.00 74.69 85 ALA A N 1
ATOM 695 C CA . ALA A 1 85 ? 6.667 7.380 -4.006 1.00 74.69 85 ALA A CA 1
ATOM 696 C C . ALA A 1 85 ? 7.950 8.047 -4.568 1.00 74.69 85 ALA A C 1
ATOM 698 O O . ALA A 1 85 ? 8.058 8.179 -5.789 1.00 74.69 85 ALA A O 1
ATOM 699 N N . PRO A 1 86 ? 8.961 8.428 -3.759 1.00 76.75 86 PRO A N 1
ATOM 700 C CA . PRO A 1 86 ? 10.225 8.968 -4.267 1.00 76.75 86 PRO A CA 1
ATOM 701 C C . PRO A 1 86 ? 11.000 7.966 -5.119 1.00 76.75 86 PRO A C 1
ATOM 703 O O . PRO A 1 86 ? 11.575 8.343 -6.137 1.00 76.75 86 PRO A O 1
ATOM 706 N N . CYS A 1 87 ? 10.992 6.685 -4.742 1.00 75.88 87 CYS A N 1
ATOM 707 C CA . CYS A 1 87 ? 11.622 5.639 -5.539 1.00 75.88 87 CYS A CA 1
ATOM 708 C C . CYS A 1 87 ? 10.930 5.471 -6.896 1.00 75.88 87 CYS A C 1
ATOM 710 O O . CYS A 1 87 ? 11.604 5.269 -7.906 1.00 75.88 87 CYS A O 1
ATOM 712 N N . ALA A 1 88 ? 9.605 5.636 -6.939 1.00 74.06 88 ALA A N 1
ATOM 713 C CA . ALA A 1 88 ? 8.862 5.634 -8.188 1.00 74.06 88 ALA A CA 1
ATOM 714 C C . ALA A 1 88 ? 9.208 6.823 -9.096 1.00 74.06 88 ALA A C 1
ATOM 716 O O . ALA A 1 88 ?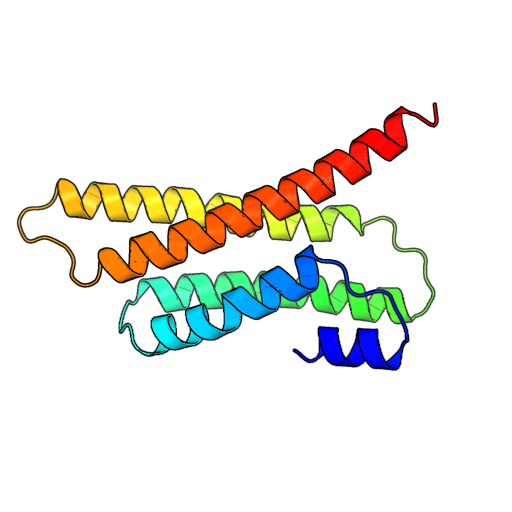 9.468 6.656 -10.288 1.00 74.06 88 ALA A O 1
ATOM 717 N N . LEU A 1 89 ? 9.298 8.023 -8.526 1.00 76.75 89 LEU A N 1
ATOM 718 C CA . LEU A 1 89 ? 9.712 9.216 -9.265 1.00 76.75 89 LEU A CA 1
ATOM 719 C C . LEU A 1 89 ? 11.155 9.108 -9.774 1.00 76.75 89 LEU A C 1
ATOM 721 O O . LEU A 1 89 ? 11.429 9.484 -10.912 1.00 76.75 89 LEU A O 1
ATOM 725 N N . ALA A 1 90 ? 12.064 8.553 -8.970 1.00 78.75 90 ALA A N 1
ATOM 726 C CA . ALA A 1 90 ? 13.447 8.321 -9.371 1.00 78.75 90 ALA A CA 1
ATOM 727 C 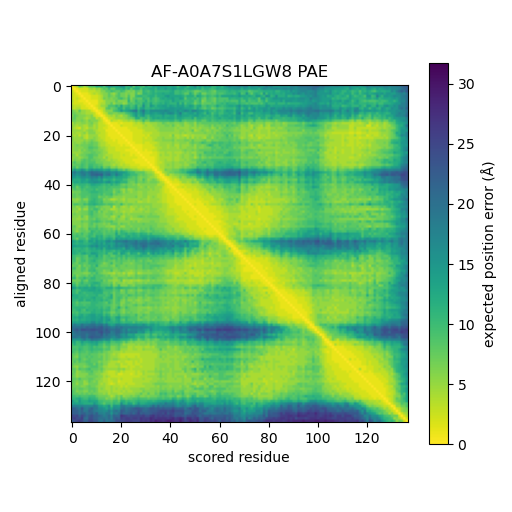C . ALA A 1 90 ? 13.540 7.341 -10.551 1.00 78.75 90 ALA A C 1
ATOM 729 O O . ALA A 1 90 ? 14.263 7.607 -11.508 1.00 78.75 90 ALA A O 1
ATOM 730 N N . TYR A 1 91 ? 12.776 6.245 -10.530 1.00 75.56 91 TYR A N 1
ATOM 731 C CA . TYR A 1 91 ? 12.727 5.294 -11.644 1.00 75.56 91 TYR A CA 1
ATOM 732 C C . TYR A 1 91 ? 12.239 5.952 -12.946 1.00 75.56 91 TYR A C 1
ATOM 734 O O . TYR A 1 91 ? 12.859 5.778 -13.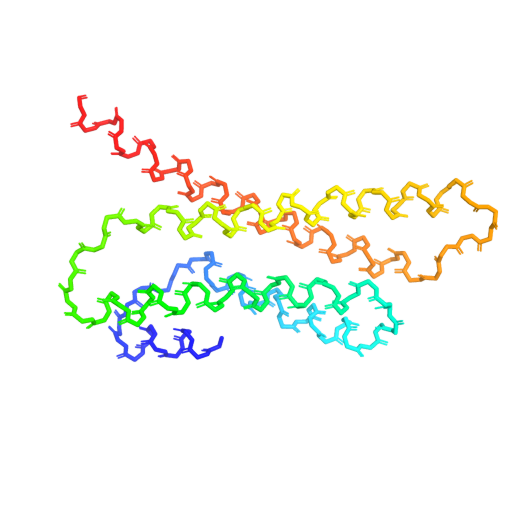995 1.00 75.56 91 TYR A O 1
ATOM 742 N N . LEU A 1 92 ? 11.178 6.764 -12.877 1.00 76.94 92 LEU A N 1
ATOM 743 C CA . LEU A 1 92 ? 10.683 7.521 -14.032 1.00 76.94 92 LEU A CA 1
ATOM 744 C C . LEU A 1 92 ? 11.721 8.519 -14.550 1.00 76.94 92 LEU A C 1
ATOM 746 O O . LEU A 1 92 ? 11.931 8.620 -15.756 1.00 76.94 92 LEU A O 1
ATOM 750 N N . TRP A 1 93 ? 12.406 9.221 -13.647 1.00 80.19 93 TRP A N 1
ATOM 751 C CA . TRP A 1 93 ? 13.481 10.139 -14.008 1.00 80.19 93 TRP A CA 1
ATOM 752 C C . TRP A 1 93 ? 14.604 9.428 -14.772 1.00 80.19 93 TRP A C 1
ATOM 754 O O . TRP A 1 93 ? 15.005 9.887 -15.842 1.00 80.19 93 TRP A O 1
ATOM 764 N N . PHE A 1 94 ? 15.077 8.283 -14.270 1.00 76.50 94 PHE A N 1
ATOM 765 C CA . PHE A 1 94 ? 16.102 7.483 -14.944 1.00 76.50 94 PHE A CA 1
ATOM 766 C C . PHE A 1 94 ? 15.632 6.947 -16.300 1.00 76.50 94 PHE A C 1
ATOM 768 O O . PHE A 1 94 ? 16.415 6.953 -17.245 1.00 76.50 94 PHE A O 1
ATOM 775 N N . HIS A 1 95 ? 14.362 6.558 -16.436 1.00 77.44 95 HIS A N 1
ATOM 776 C CA . HIS A 1 95 ? 13.807 6.114 -17.717 1.00 77.44 95 HIS A CA 1
ATOM 777 C C . HIS A 1 95 ? 13.881 7.205 -18.800 1.00 77.44 95 HIS A C 1
ATOM 779 O O . HIS A 1 95 ? 14.251 6.907 -19.933 1.00 77.44 95 HIS A O 1
ATOM 785 N N . PHE A 1 96 ? 13.560 8.460 -18.462 1.00 78.94 96 PHE A N 1
ATOM 786 C CA . PHE A 1 96 ? 13.589 9.573 -19.422 1.00 78.94 96 PHE A CA 1
ATOM 787 C C . PHE A 1 96 ? 14.990 10.148 -19.674 1.00 78.94 96 PHE A C 1
ATOM 789 O O . PHE A 1 96 ? 15.194 10.805 -20.693 1.00 78.94 96 PHE A O 1
ATOM 796 N N . THR A 1 97 ? 15.947 9.930 -18.767 1.00 80.12 97 THR A N 1
ATOM 797 C CA . THR A 1 97 ? 17.299 10.509 -18.861 1.00 80.12 97 THR A CA 1
ATOM 798 C C . THR A 1 97 ? 18.381 9.531 -19.326 1.00 80.12 97 THR A C 1
ATOM 800 O O . THR A 1 97 ? 19.421 9.981 -19.808 1.00 80.12 97 THR A O 1
ATOM 803 N N . ALA A 1 98 ? 18.168 8.214 -19.231 1.00 77.06 98 ALA A N 1
ATOM 804 C CA . ALA A 1 98 ? 19.153 7.214 -19.643 1.00 77.06 98 ALA A CA 1
ATOM 805 C C . ALA A 1 98 ? 19.011 6.811 -21.130 1.00 77.06 98 ALA A C 1
ATOM 807 O O . ALA A 1 98 ? 17.904 6.512 -21.590 1.00 77.06 98 ALA A O 1
ATOM 808 N N . PRO A 1 99 ? 20.120 6.720 -21.893 1.00 57.94 99 PRO A N 1
ATOM 809 C CA . PRO A 1 99 ? 20.093 6.227 -23.267 1.00 57.94 99 PRO A CA 1
ATOM 810 C C . PRO A 1 99 ? 19.819 4.716 -23.270 1.00 57.94 99 PRO A C 1
ATOM 812 O O . PRO A 1 99 ? 20.660 3.923 -22.854 1.00 57.94 99 PRO A O 1
ATOM 815 N N . GLY A 1 100 ? 18.625 4.324 -23.719 1.00 65.38 100 GLY A N 1
ATOM 816 C CA . GLY A 1 100 ? 18.205 2.922 -23.830 1.00 65.38 100 GLY A CA 1
ATOM 817 C C . GLY A 1 100 ? 16.821 2.614 -23.258 1.00 6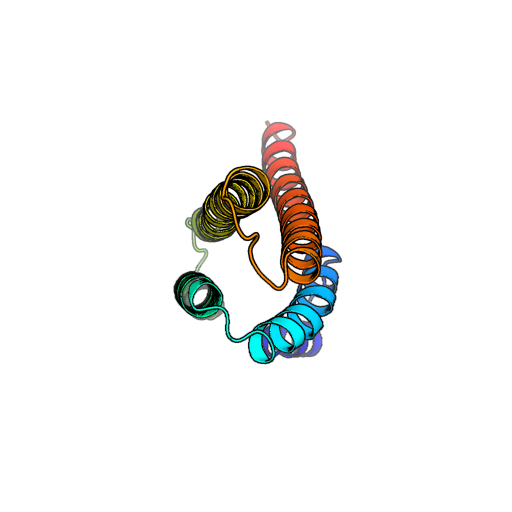5.38 100 GLY A C 1
ATOM 818 O O . GLY A 1 100 ? 16.243 1.611 -23.658 1.00 65.38 100 GLY A O 1
ATOM 819 N N . GLY A 1 101 ? 16.263 3.485 -22.406 1.00 62.03 101 GLY A N 1
ATOM 820 C CA . GLY A 1 101 ? 14.950 3.294 -21.780 1.00 62.03 101 GLY A CA 1
ATOM 821 C C . GLY A 1 101 ? 14.860 2.043 -20.889 1.00 62.03 101 GLY A C 1
ATOM 822 O O . GLY A 1 101 ? 15.534 1.036 -21.081 1.00 62.03 101 GLY A O 1
ATOM 823 N N . CYS A 1 102 ? 14.004 2.083 -19.873 1.00 67.75 102 CYS A N 1
ATOM 824 C CA . CYS A 1 102 ? 13.648 0.875 -19.119 1.00 67.75 102 CYS A CA 1
ATOM 825 C C . CYS A 1 102 ? 12.376 0.241 -19.695 1.00 67.75 102 CYS A C 1
ATOM 827 O O . CYS A 1 102 ? 11.394 0.947 -19.930 1.00 67.75 102 CYS A O 1
ATOM 829 N N . SER A 1 103 ? 12.380 -1.081 -19.885 1.00 70.69 103 SER A N 1
ATOM 830 C CA . SER A 1 103 ? 11.164 -1.841 -20.206 1.00 70.69 103 SER A CA 1
ATOM 831 C C . SER A 1 103 ? 10.127 -1.696 -19.084 1.00 70.69 103 SER A C 1
ATOM 833 O O . SER A 1 103 ? 10.493 -1.537 -17.920 1.00 70.69 103 SER A O 1
ATOM 835 N N . ASP A 1 104 ? 8.842 -1.759 -19.443 1.00 70.12 104 ASP A N 1
ATOM 836 C CA . ASP A 1 104 ? 7.694 -1.802 -18.520 1.00 70.12 104 ASP A CA 1
ATOM 837 C C . ASP A 1 104 ? 7.331 -0.495 -17.785 1.00 70.12 104 ASP A C 1
ATOM 839 O O . ASP A 1 104 ? 6.629 -0.515 -16.770 1.00 70.12 104 ASP A O 1
ATOM 843 N N . VAL A 1 105 ? 7.700 0.671 -18.337 1.00 76.19 105 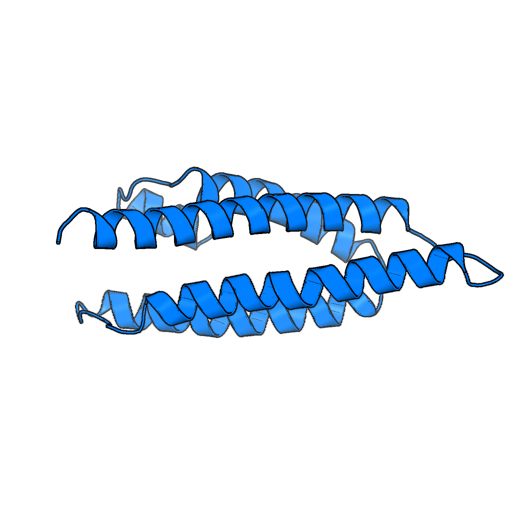VAL A N 1
ATOM 844 C CA . VAL A 1 105 ? 7.345 1.981 -17.748 1.00 76.19 105 VAL A CA 1
ATOM 845 C C . VAL A 1 105 ? 5.831 2.174 -17.580 1.00 76.19 105 VAL A C 1
ATOM 847 O O . VAL A 1 105 ? 5.389 2.765 -16.598 1.00 76.19 105 VAL A O 1
ATOM 850 N N . GLY A 1 106 ? 5.021 1.637 -18.503 1.00 74.69 106 GLY A N 1
ATOM 851 C CA . GLY A 1 106 ? 3.559 1.733 -18.442 1.00 74.69 106 GLY A CA 1
ATOM 852 C C . GLY A 1 106 ? 2.984 1.033 -17.211 1.00 74.69 106 GLY A C 1
ATOM 853 O O . GLY A 1 106 ? 2.171 1.610 -16.496 1.00 74.69 106 GLY A O 1
ATOM 854 N N . THR A 1 107 ? 3.475 -0.172 -16.917 1.00 75.38 107 THR A N 1
ATOM 855 C CA . THR A 1 107 ? 3.139 -0.928 -15.703 1.00 75.38 107 THR A CA 1
ATOM 856 C C . THR A 1 107 ? 3.517 -0.148 -14.449 1.00 75.38 107 THR A C 1
ATOM 858 O O . THR A 1 107 ? 2.731 -0.044 -13.510 1.00 75.38 107 THR A O 1
ATOM 861 N N . PHE A 1 108 ? 4.703 0.456 -14.457 1.00 76.19 108 PHE A N 1
ATOM 862 C CA . PHE A 1 108 ? 5.228 1.199 -13.322 1.00 76.19 108 PHE A CA 1
ATOM 863 C C . PHE A 1 108 ? 4.430 2.477 -13.012 1.00 76.19 108 PHE A C 1
ATOM 865 O O . PHE A 1 108 ? 4.102 2.739 -11.856 1.00 76.19 108 PHE A O 1
ATOM 872 N N . VAL A 1 109 ? 4.059 3.250 -14.040 1.00 80.44 109 VAL A N 1
ATOM 873 C CA . VAL A 1 109 ? 3.195 4.438 -13.898 1.00 80.44 109 VAL A CA 1
ATOM 874 C C . VAL A 1 109 ? 1.830 4.053 -13.332 1.00 80.44 109 VAL A C 1
ATOM 876 O O . VAL A 1 109 ? 1.297 4.748 -12.468 1.00 80.44 109 VAL A O 1
ATOM 879 N N . LEU A 1 110 ? 1.268 2.942 -13.807 1.00 81.56 110 LEU A N 1
ATOM 880 C CA . LEU A 1 110 ? -0.064 2.483 -13.428 1.00 81.56 110 LEU A CA 1
ATOM 881 C C . LEU A 1 110 ? -0.100 2.019 -11.959 1.00 81.56 110 LEU A C 1
ATOM 883 O O . LEU A 1 110 ? -0.999 2.418 -11.220 1.00 81.56 110 LEU A O 1
ATOM 887 N N . ILE A 1 111 ? 0.922 1.279 -11.513 1.00 80.06 111 ILE A N 1
ATOM 888 C CA . ILE A 1 111 ? 1.117 0.907 -10.100 1.00 80.06 111 ILE A CA 1
ATOM 889 C C . ILE A 1 111 ? 1.317 2.159 -9.231 1.00 80.06 111 ILE A C 1
ATOM 891 O O . ILE A 1 111 ? 0.603 2.349 -8.248 1.00 80.06 111 ILE A O 1
ATOM 895 N N . GLY A 1 112 ? 2.205 3.074 -9.634 1.00 80.69 112 GLY A N 1
ATOM 896 C CA . GLY A 1 112 ? 2.461 4.307 -8.883 1.00 80.69 112 GLY A CA 1
ATOM 897 C C . GLY A 1 112 ? 1.228 5.209 -8.735 1.00 80.69 112 GLY A C 1
ATOM 898 O O . GLY A 1 112 ? 1.032 5.830 -7.689 1.00 80.69 112 GLY A O 1
ATOM 899 N N . ALA A 1 113 ? 0.359 5.264 -9.749 1.00 83.25 113 ALA A N 1
ATOM 900 C CA . ALA A 1 113 ? -0.901 6.002 -9.677 1.00 83.25 113 ALA A CA 1
ATOM 901 C C . ALA A 1 113 ? -1.874 5.392 -8.652 1.00 83.25 113 ALA A C 1
ATOM 903 O O . ALA A 1 113 ? -2.521 6.123 -7.893 1.00 83.25 113 ALA A O 1
ATOM 904 N N . PHE A 1 114 ? -1.956 4.061 -8.595 1.00 84.56 114 PHE A N 1
ATOM 905 C CA . PHE A 1 114 ? -2.769 3.353 -7.610 1.00 84.56 114 PHE A CA 1
ATOM 906 C C . PHE A 1 114 ? -2.245 3.540 -6.184 1.00 84.56 114 PHE A C 1
ATOM 908 O O . PHE A 1 114 ? -3.022 3.932 -5.308 1.00 84.56 114 PHE A O 1
ATOM 915 N N . ASP A 1 115 ? -0.941 3.396 -5.964 1.00 82.50 115 ASP A N 1
ATOM 916 C CA . ASP A 1 115 ? -0.311 3.673 -4.669 1.00 82.50 115 ASP A CA 1
ATOM 917 C C . ASP A 1 115 ? -0.539 5.119 -4.213 1.00 82.50 115 ASP A C 1
ATOM 919 O O . ASP A 1 115 ? -0.895 5.376 -3.059 1.00 82.50 115 ASP A O 1
ATOM 923 N N . GLY A 1 116 ? -0.418 6.083 -5.131 1.00 84.00 116 GLY A N 1
ATOM 924 C CA . GLY A 1 116 ? -0.703 7.491 -4.853 1.00 84.00 116 GLY A CA 1
ATOM 925 C C . GLY A 1 116 ? -2.151 7.724 -4.407 1.00 84.00 116 GLY A C 1
ATOM 926 O O . GLY A 1 116 ? -2.402 8.459 -3.448 1.00 84.00 116 GLY A O 1
ATOM 927 N N . SER A 1 117 ? -3.116 7.060 -5.049 1.00 86.19 117 SER A N 1
ATOM 928 C CA . SER A 1 117 ? -4.531 7.148 -4.668 1.00 86.19 117 SER A CA 1
ATOM 929 C C . SER A 1 117 ? -4.804 6.579 -3.266 1.00 86.19 117 SER A C 1
ATOM 931 O O . SER A 1 117 ? -5.582 7.159 -2.499 1.00 86.19 117 SER A O 1
ATOM 933 N N . LEU A 1 118 ? -4.110 5.499 -2.887 1.00 84.12 118 LEU A N 1
ATOM 934 C CA . LEU A 1 118 ? -4.193 4.896 -1.557 1.00 84.12 118 LEU A CA 1
ATOM 935 C C . LEU A 1 118 ? -3.566 5.792 -0.494 1.00 84.12 118 LEU A C 1
ATOM 937 O O . LEU A 1 118 ? -4.186 6.023 0.548 1.00 84.12 118 LEU A O 1
ATOM 941 N N . LEU A 1 119 ? -2.394 6.364 -0.773 1.00 84.44 119 LEU A N 1
ATOM 942 C CA . LEU A 1 119 ? -1.742 7.326 0.111 1.00 84.44 119 LEU A CA 1
ATOM 943 C C . LEU A 1 119 ? -2.659 8.518 0.406 1.00 84.44 119 LEU A C 1
ATOM 945 O O . LEU A 1 119 ? -2.829 8.888 1.568 1.00 84.44 119 LEU A O 1
ATOM 949 N N . LEU A 1 120 ? -3.313 9.088 -0.611 1.00 84.81 120 LEU A N 1
ATOM 950 C CA . LEU A 1 120 ? -4.275 10.177 -0.417 1.00 84.81 120 LEU A CA 1
ATOM 951 C C . LEU A 1 120 ? -5.428 9.764 0.502 1.00 84.81 120 LEU A C 1
ATOM 953 O O . LEU A 1 120 ? -5.834 10.534 1.375 1.00 84.81 120 LEU A O 1
ATOM 957 N N . LEU A 1 121 ? -5.948 8.546 0.350 1.00 83.56 121 LEU A N 1
ATOM 958 C CA . LEU A 1 121 ? -7.043 8.050 1.179 1.00 83.56 121 LEU A CA 1
ATOM 959 C C . LEU A 1 121 ? -6.602 7.811 2.635 1.00 83.56 121 LEU A C 1
ATOM 961 O O . LEU A 1 121 ? -7.336 8.165 3.562 1.00 83.56 121 LEU A O 1
ATOM 965 N N . PHE A 1 122 ? -5.381 7.312 2.847 1.00 80.81 122 PHE A N 1
ATOM 966 C CA . PHE A 1 122 ? -4.760 7.190 4.170 1.00 80.81 122 PHE A CA 1
ATOM 967 C C . PHE A 1 122 ? -4.499 8.551 4.824 1.00 80.81 122 PHE A C 1
ATOM 969 O O . PHE A 1 122 ? -4.799 8.730 6.007 1.00 80.81 122 PHE A O 1
ATOM 976 N N . LEU A 1 123 ? -4.005 9.535 4.068 1.00 82.50 123 LEU A N 1
ATOM 977 C CA . LEU A 1 123 ? -3.811 10.903 4.551 1.00 82.50 123 LEU A CA 1
ATOM 978 C C . LEU A 1 123 ? -5.143 11.537 4.954 1.00 82.50 123 LEU A C 1
ATOM 980 O O . LEU A 1 123 ? -5.240 12.108 6.040 1.00 82.50 123 LEU A O 1
ATOM 984 N N . ARG A 1 124 ? -6.196 11.382 4.141 1.00 85.06 124 ARG A N 1
ATOM 985 C CA . ARG A 1 124 ? -7.546 11.857 4.487 1.00 85.06 124 ARG A CA 1
ATOM 986 C C . ARG A 1 124 ? -8.063 11.203 5.765 1.00 85.06 124 ARG A C 1
ATOM 988 O O . ARG A 1 124 ? -8.574 11.910 6.630 1.00 85.06 124 ARG A O 1
ATOM 995 N N . PHE A 1 125 ? -7.892 9.891 5.923 1.00 79.69 125 PHE A N 1
ATOM 996 C CA . PHE A 1 125 ? -8.278 9.177 7.142 1.00 79.69 125 PHE A CA 1
ATOM 997 C C . PHE A 1 125 ? -7.517 9.687 8.377 1.00 79.69 125 PHE A C 1
ATOM 999 O O . PHE A 1 125 ? -8.112 9.947 9.425 1.00 79.69 125 PHE A O 1
ATOM 1006 N N . PHE A 1 126 ? -6.207 9.893 8.248 1.00 78.94 126 PHE A N 1
ATOM 1007 C CA . PHE A 1 126 ? -5.361 10.375 9.335 1.00 78.94 126 PHE A CA 1
ATOM 1008 C C . PHE A 1 126 ? -5.677 11.820 9.739 1.00 78.94 126 PHE A C 1
ATOM 1010 O O . PHE A 1 126 ? -5.777 12.122 10.930 1.00 78.94 126 PHE A O 1
ATOM 1017 N N . LEU A 1 127 ? -5.879 12.707 8.761 1.00 80.00 127 LEU A N 1
ATOM 1018 C CA . LEU A 1 127 ? -6.260 14.101 8.988 1.00 80.00 127 LEU A CA 1
ATOM 1019 C C . LEU A 1 127 ? -7.658 14.207 9.603 1.00 80.00 127 LEU A C 1
ATOM 1021 O O . LEU A 1 127 ? -7.826 14.932 10.583 1.00 80.00 127 LEU A O 1
ATOM 1025 N N . ALA A 1 128 ? -8.633 13.434 9.114 1.00 78.06 128 ALA A N 1
ATOM 1026 C CA . ALA A 1 128 ? -9.968 13.363 9.708 1.00 78.06 128 ALA A CA 1
ATOM 1027 C C . ALA A 1 128 ? -9.913 12.885 11.171 1.00 78.06 128 ALA A C 1
ATOM 1029 O O . ALA A 1 128 ? -10.545 13.477 12.045 1.00 78.06 128 ALA A O 1
ATOM 1030 N N . SER A 1 129 ? -9.081 11.881 11.471 1.00 70.38 129 SER A N 1
ATOM 1031 C CA . SER A 1 129 ? -8.880 11.403 12.844 1.00 70.38 129 SER A CA 1
ATOM 1032 C C . SER A 1 129 ? -8.201 12.429 13.763 1.00 70.38 129 SER A C 1
ATOM 1034 O O . SER A 1 129 ? -8.391 12.344 14.978 1.00 70.38 129 SER A O 1
ATOM 1036 N N . ARG A 1 130 ? -7.393 13.358 13.233 1.00 68.38 130 ARG A N 1
ATOM 1037 C CA . ARG A 1 130 ? -6.784 14.454 14.010 1.00 68.38 130 ARG A CA 1
ATOM 1038 C C . ARG A 1 130 ? -7.747 15.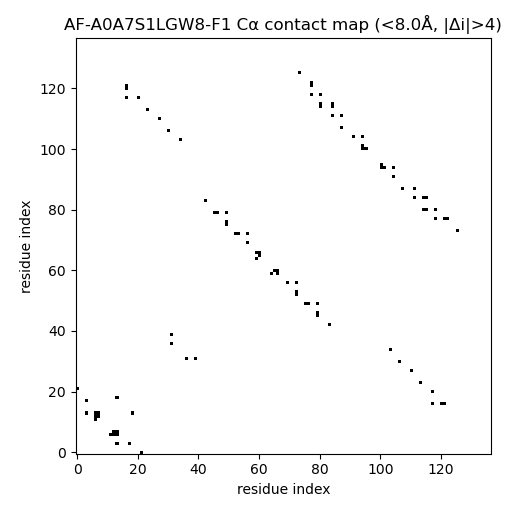627 14.200 1.00 68.38 130 ARG A C 1
ATOM 1040 O O . ARG A 1 130 ? -7.794 16.181 15.292 1.00 68.38 130 ARG A O 1
ATOM 1047 N N . GLY A 1 131 ? -8.531 15.976 13.179 1.00 60.31 131 GLY A N 1
ATOM 1048 C CA . GLY A 1 131 ? -9.534 17.047 13.244 1.00 60.31 131 GLY A CA 1
ATOM 1049 C C . GLY A 1 131 ? -10.673 16.749 14.224 1.00 60.31 131 GLY A C 1
ATOM 1050 O O . GLY A 1 131 ? -11.076 17.627 14.984 1.00 60.31 131 GLY A O 1
ATOM 1051 N N . ALA A 1 132 ? -11.112 15.490 14.302 1.00 56.19 132 ALA A N 1
ATOM 1052 C CA . ALA A 1 132 ? -12.101 15.042 15.288 1.00 56.19 132 ALA A CA 1
ATOM 1053 C C . ALA A 1 132 ? -11.608 15.144 16.746 1.00 56.19 132 ALA A C 1
ATOM 1055 O O . ALA A 1 132 ? -12.411 15.188 17.667 1.00 56.19 132 ALA A O 1
ATOM 1056 N N . HIS A 1 133 ? -10.291 15.185 16.965 1.00 50.41 133 HIS A N 1
ATOM 1057 C CA . HIS A 1 133 ? -9.698 15.342 18.295 1.00 50.41 133 HIS A CA 1
ATOM 1058 C C . HIS A 1 133 ? -9.468 16.810 18.680 1.00 50.41 133 HIS A C 1
ATOM 1060 O O . HIS A 1 133 ? -9.144 17.077 19.825 1.00 50.41 133 HIS A O 1
ATOM 1066 N N . ARG A 1 134 ? -9.590 17.734 17.717 1.00 49.91 134 ARG A N 1
ATOM 1067 C CA . ARG A 1 134 ? -9.322 19.174 17.861 1.00 49.91 134 ARG A CA 1
ATOM 1068 C C . ARG A 1 134 ? -10.605 20.016 17.934 1.00 49.91 134 ARG A C 1
ATOM 1070 O O . ARG A 1 134 ? -10.536 21.214 18.138 1.00 49.91 134 ARG A O 1
ATOM 1077 N N . THR A 1 135 ? -11.755 19.385 17.702 1.00 51.84 135 THR A N 1
ATOM 1078 C CA . THR A 1 135 ? -13.111 19.963 17.799 1.00 51.84 135 THR A CA 1
ATOM 1079 C C . THR A 1 135 ? -13.838 19.533 19.077 1.00 51.84 135 THR A C 1
ATOM 1081 O O . THR A 1 135 ? -14.979 19.926 19.292 1.00 51.84 135 THR A O 1
ATOM 1084 N N . ALA A 1 136 ? -13.188 18.708 19.902 1.00 49.47 136 ALA A N 1
ATOM 1085 C CA . ALA A 1 136 ? -13.684 18.232 21.191 1.00 49.47 136 ALA A CA 1
ATOM 1086 C C . ALA A 1 136 ? -13.010 18.938 22.388 1.00 49.47 136 ALA A C 1
ATOM 1088 O O . ALA A 1 136 ? -13.261 18.539 23.523 1.00 49.47 136 ALA A O 1
ATOM 1089 N N . ASP A 1 137 ? -12.179 19.950 22.109 1.00 40.09 137 ASP A N 1
ATOM 1090 C CA . ASP A 1 137 ? -11.520 20.834 23.078 1.00 40.09 137 ASP A CA 1
ATOM 1091 C C . ASP A 1 137 ? -12.131 22.241 22.990 1.00 40.09 137 ASP A C 1
ATOM 1093 O O . ASP A 1 137 ? -12.397 22.687 21.845 1.00 40.09 137 ASP A O 1
#

InterPro domains:
  IPR002076 ELO family [PF01151] (1-128)
  IPR002076 ELO family [PTHR11157] (1-129)
  IPR030457 ELO family, conserved site [PS01188] (14-22)

Secondary structure (DSSP, 8-state):
-HHHHHHHHTTPPPPHHHHHHHHHHHHHHHHHHHS--HHHHHHHHHHHHHHHHHHHHHHHHHTT---TTHHHHHHHHHHHHHHHHHHHHHHHHHHHHSTT--TTHHHHHHHHHHHHHHHHHHHHHHHHHHHTTTS--